Protein AF-A0AAN8T0N7-F1 (afdb_monomer_lite)

pLDDT: mean 76.85, std 13.98, range [44.38, 93.5]

Radius of gyration: 25.06 Å; chains: 1; bounding box: 50×74×49 Å

Secondary structure (DSSP, 8-state):
-HHHHHHHH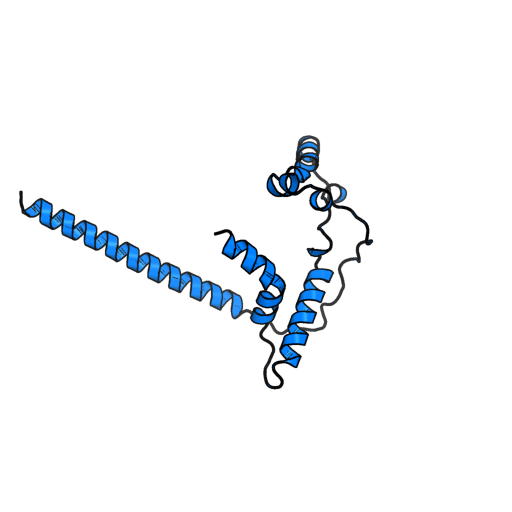HHHHHHHHHHHHHHHHHHHHHHHHHHHHHS------TT------PPPTT---HHHHS-HHHHHTTGGGHHHHHHHHHSPPPGGGSPPPPGGGSHHHHHHHHHHHHHHHHHH-TTSPPPHHHHHHHHTHHHHHHHHHT-

Organism: Solanum bulbocastanum (NCBI:txid147425)

Sequence (147 aa):
MFLCITSKWKFDNVIDSIKVILNALSFVGALLLLCIGFSKETEYDETFYKPLQEFEDGIITPFANGGFLGKLSFWWLNPLMKKGKSKILEDEDVPYLRSADGAGTCFDLFYEKVDMLKRKDHLGKPSILMAILLCHKKSILISGGLL

Foldseek 3Di:
DVVVVVVVVVVVVVVVVVVVVVVVVVVVVVVVVVVVVQVPPDDDDPPPDDFDDDDPPPQCFLCNPDDPVCVVVVVSCVVVVVVVVVDPDDPVSDTDDDPCPGPVNLVVQLVVLLVVQCVVCVPDRRRSVSSVCVSCVVVCCVVVVVD

Structure (mmCIF, N/CA/C/O backbone):
data_AF-A0AAN8T0N7-F1
#
_entry.id   AF-A0AAN8T0N7-F1
#
loop_
_atom_site.group_PDB
_atom_site.id
_atom_site.type_symbol
_atom_site.label_atom_id
_atom_site.label_alt_id
_atom_site.label_comp_id
_atom_site.label_asym_id
_atom_site.label_entity_id
_atom_site.label_seq_id
_atom_site.pdbx_PDB_ins_code
_atom_site.Cartn_x
_atom_site.Cartn_y
_atom_site.Cartn_z
_atom_site.occupancy
_atom_site.B_iso_or_equiv
_atom_site.auth_seq_id
_atom_site.auth_comp_id
_atom_site.auth_asym_id
_atom_site.auth_atom_id
_atom_site.pdbx_PDB_model_num
ATOM 1 N N . MET A 1 1 ? 27.755 51.123 13.800 1.00 56.66 1 MET A N 1
ATOM 2 C CA . MET A 1 1 ? 26.511 50.732 13.094 1.00 56.66 1 MET A CA 1
ATOM 3 C C . MET A 1 1 ? 26.773 49.794 11.910 1.00 56.66 1 MET A C 1
ATOM 5 O O . MET A 1 1 ? 26.113 48.770 11.831 1.00 56.66 1 MET A O 1
ATOM 9 N N . PHE A 1 2 ? 27.769 50.058 11.051 1.00 53.12 2 PHE A N 1
ATOM 10 C CA . PHE A 1 2 ? 28.076 49.227 9.868 1.00 53.12 2 PHE A CA 1
ATOM 11 C C . PHE A 1 2 ? 28.500 47.771 10.157 1.00 53.12 2 PHE A C 1
ATOM 13 O O . PHE A 1 2 ? 28.135 46.875 9.403 1.00 53.12 2 PHE A O 1
ATOM 20 N N . LEU A 1 3 ? 29.188 47.503 11.274 1.00 53.81 3 LEU A N 1
ATOM 21 C CA . LEU A 1 3 ? 29.658 46.150 11.626 1.00 53.81 3 LEU A CA 1
ATOM 22 C C . LEU A 1 3 ? 28.534 45.163 12.010 1.00 53.81 3 LEU A C 1
ATOM 24 O O . LEU A 1 3 ? 28.706 43.959 11.856 1.00 53.81 3 LEU A O 1
ATOM 28 N N . CYS A 1 4 ? 27.371 45.645 12.467 1.00 54.03 4 CYS A N 1
ATOM 29 C CA . CYS A 1 4 ? 26.223 44.775 12.775 1.00 54.03 4 CYS A CA 1
ATOM 30 C C . CYS A 1 4 ? 25.413 44.389 11.528 1.00 54.03 4 CYS A C 1
ATOM 32 O O . CYS A 1 4 ? 24.688 43.397 11.540 1.00 54.03 4 CYS A O 1
ATOM 34 N N . ILE A 1 5 ? 25.508 45.183 10.459 1.00 59.12 5 ILE A N 1
ATOM 35 C CA . ILE A 1 5 ? 24.793 44.932 9.202 1.00 59.12 5 ILE A CA 1
ATOM 36 C C . ILE A 1 5 ? 25.556 43.880 8.386 1.00 59.12 5 ILE A C 1
ATOM 38 O O . ILE A 1 5 ? 24.947 42.960 7.844 1.00 59.12 5 ILE A O 1
ATOM 42 N N . THR A 1 6 ? 26.893 43.949 8.370 1.00 56.25 6 THR A N 1
ATOM 43 C CA . THR A 1 6 ? 27.735 42.944 7.703 1.00 56.25 6 THR A CA 1
ATOM 44 C C . THR A 1 6 ? 27.695 41.585 8.404 1.00 56.25 6 THR A C 1
ATOM 46 O O . THR A 1 6 ? 27.707 40.561 7.723 1.00 56.25 6 THR A O 1
ATOM 49 N N . SER A 1 7 ? 27.587 41.545 9.739 1.00 59.09 7 SER A N 1
ATOM 50 C CA . SER A 1 7 ? 27.461 40.284 10.485 1.00 59.09 7 SER A CA 1
ATOM 51 C C . SER A 1 7 ? 26.113 39.594 10.260 1.00 59.09 7 SER A C 1
ATOM 53 O O . SER A 1 7 ? 26.096 38.384 10.043 1.00 59.09 7 SER A O 1
ATOM 55 N N . LYS A 1 8 ? 24.999 40.344 10.224 1.00 61.75 8 LYS A N 1
ATOM 56 C CA . LYS A 1 8 ? 23.675 39.793 9.886 1.00 61.75 8 LYS A CA 1
ATOM 57 C C . LYS A 1 8 ? 23.632 39.223 8.471 1.00 61.75 8 LYS A C 1
ATOM 59 O O . LYS A 1 8 ? 23.255 38.073 8.295 1.00 61.75 8 LYS A O 1
ATOM 64 N N . TRP A 1 9 ? 24.117 39.977 7.483 1.00 61.84 9 TRP A N 1
ATOM 65 C CA . TRP A 1 9 ? 24.130 39.518 6.091 1.00 61.84 9 TRP A CA 1
ATOM 66 C C . TRP A 1 9 ? 25.013 38.274 5.894 1.00 61.84 9 TRP A C 1
ATOM 68 O O . TRP A 1 9 ? 24.671 37.366 5.141 1.00 61.84 9 TRP A O 1
ATOM 78 N N . LYS A 1 10 ? 26.142 38.188 6.611 1.00 67.31 10 LYS A N 1
ATOM 79 C CA . LYS A 1 10 ? 26.999 36.992 6.634 1.00 67.31 10 LYS A CA 1
ATOM 80 C C . LYS A 1 10 ? 26.282 35.793 7.267 1.00 67.31 10 LYS A C 1
ATOM 82 O O . LYS A 1 10 ? 26.436 34.685 6.767 1.00 67.31 10 LYS A O 1
ATOM 87 N N . PHE A 1 11 ? 25.523 36.005 8.343 1.00 67.88 11 PHE A N 1
ATOM 88 C CA . PHE A 1 11 ? 24.798 34.949 9.050 1.00 67.88 11 PHE A CA 1
ATOM 89 C C . PHE A 1 11 ? 23.654 34.374 8.206 1.00 67.88 11 PHE A C 1
ATOM 91 O O . PHE A 1 11 ? 23.574 33.159 8.055 1.00 67.88 11 PHE A O 1
ATOM 98 N N . ASP A 1 12 ? 22.848 35.229 7.574 1.00 71.12 12 ASP A N 1
ATOM 99 C CA . ASP A 1 12 ? 21.727 34.792 6.731 1.00 71.12 12 ASP A CA 1
ATOM 100 C C . ASP A 1 12 ? 22.214 33.962 5.526 1.00 71.12 12 ASP A C 1
ATOM 102 O O . ASP A 1 12 ? 21.701 32.874 5.269 1.00 71.12 12 ASP A O 1
ATOM 106 N N . ASN A 1 13 ? 23.303 34.386 4.871 1.00 73.00 13 ASN A N 1
ATOM 107 C CA . ASN A 1 13 ? 23.935 33.619 3.787 1.00 73.00 13 ASN A CA 1
ATOM 108 C C . ASN A 1 13 ? 24.461 32.241 4.241 1.00 73.00 13 ASN A C 1
ATOM 110 O O . ASN A 1 13 ? 24.458 31.281 3.465 1.00 73.00 13 ASN A O 1
ATOM 114 N N . VAL A 1 14 ? 24.939 32.130 5.486 1.00 79.75 14 VAL A N 1
ATOM 115 C CA . VAL A 1 14 ? 25.409 30.857 6.055 1.00 79.75 14 VAL A CA 1
ATOM 116 C C . VAL A 1 14 ? 24.231 29.918 6.313 1.00 79.75 14 VAL A C 1
ATOM 118 O O . VAL A 1 14 ? 24.319 28.741 5.966 1.00 79.75 14 VAL A O 1
ATOM 121 N N . ILE A 1 15 ? 23.122 30.423 6.857 1.00 80.12 15 ILE A N 1
ATOM 122 C CA . ILE A 1 15 ? 21.910 29.626 7.100 1.00 80.12 15 ILE A CA 1
ATOM 123 C C . ILE A 1 15 ? 21.314 29.111 5.784 1.00 80.12 15 ILE A C 1
ATOM 125 O O . ILE A 1 15 ? 20.997 27.923 5.689 1.00 80.12 15 ILE A O 1
ATOM 129 N N . ASP A 1 16 ? 21.234 29.953 4.752 1.00 81.12 16 ASP A N 1
ATOM 130 C CA . ASP A 1 16 ? 20.741 29.538 3.434 1.00 81.12 16 ASP A CA 1
ATOM 131 C C . ASP A 1 16 ? 21.644 28.478 2.791 1.00 81.12 16 ASP A C 1
ATOM 133 O O . ASP A 1 16 ? 21.156 27.465 2.285 1.00 81.12 16 ASP A O 1
ATOM 137 N N . SER A 1 17 ? 22.966 28.641 2.893 1.00 82.94 17 SER A N 1
ATOM 138 C CA . SER A 1 17 ? 23.926 27.646 2.399 1.00 82.94 17 SER A CA 1
ATOM 139 C C . SER A 1 17 ? 23.777 26.301 3.119 1.00 82.94 17 SER A C 1
ATOM 141 O O . SER A 1 17 ? 23.759 25.250 2.476 1.00 82.94 17 SER A O 1
ATOM 143 N N . ILE A 1 18 ? 23.608 26.314 4.447 1.00 84.94 18 ILE A N 1
ATOM 144 C CA . ILE A 1 18 ? 23.370 25.102 5.244 1.00 84.94 18 ILE A CA 1
ATOM 145 C C . ILE A 1 18 ? 22.070 24.424 4.810 1.00 84.94 18 ILE A C 1
ATOM 147 O O . ILE A 1 18 ? 22.041 23.204 4.668 1.00 84.94 18 ILE A O 1
ATOM 151 N N . LYS A 1 19 ? 21.007 25.190 4.549 1.00 83.75 19 LYS A N 1
ATOM 152 C CA . LYS A 1 19 ? 19.709 24.655 4.121 1.00 83.75 19 LYS A CA 1
ATOM 153 C C . LYS A 1 19 ? 19.788 23.969 2.757 1.00 83.75 19 LYS A C 1
ATOM 155 O O . LYS A 1 19 ? 19.221 22.892 2.584 1.00 83.75 19 LYS A O 1
ATOM 160 N N . VAL A 1 20 ? 20.531 24.551 1.813 1.00 88.38 20 VAL A N 1
ATOM 161 C CA . VAL A 1 20 ? 20.791 23.943 0.498 1.00 88.38 20 VAL A CA 1
ATOM 162 C C . VAL A 1 20 ? 21.570 22.637 0.644 1.00 88.38 20 VAL A C 1
ATOM 164 O O . VAL A 1 20 ? 21.187 21.630 0.049 1.00 88.38 20 VAL A O 1
ATOM 167 N N . ILE A 1 21 ? 22.614 22.620 1.478 1.00 86.56 21 ILE A N 1
ATOM 168 C CA . ILE A 1 21 ? 23.409 21.413 1.742 1.00 86.56 21 ILE A CA 1
ATOM 169 C C . ILE A 1 21 ? 22.552 20.334 2.414 1.00 86.56 21 ILE A C 1
ATOM 171 O O . ILE A 1 21 ? 22.615 19.176 2.011 1.00 86.56 21 ILE A O 1
ATOM 175 N N . LEU A 1 22 ? 21.716 20.699 3.391 1.00 83.25 22 LEU A N 1
ATOM 176 C CA . LEU A 1 22 ? 20.829 19.761 4.082 1.00 83.25 22 LEU A CA 1
ATOM 177 C C . LEU A 1 22 ? 19.805 19.145 3.118 1.00 83.25 22 LEU A C 1
ATOM 179 O O . LEU A 1 22 ? 19.571 17.940 3.162 1.00 83.25 22 LEU A O 1
ATOM 183 N N . ASN A 1 23 ? 19.239 19.951 2.213 1.00 85.75 23 ASN A N 1
ATOM 184 C CA . ASN A 1 23 ? 18.334 19.466 1.171 1.00 85.75 23 ASN A CA 1
ATOM 185 C C . ASN A 1 23 ? 19.043 18.537 0.181 1.00 85.75 23 ASN A C 1
ATOM 187 O O . ASN A 1 23 ? 18.501 17.486 -0.151 1.00 85.75 23 ASN A O 1
ATOM 191 N N . ALA A 1 24 ? 20.251 18.888 -0.266 1.00 88.25 24 ALA A N 1
ATOM 192 C CA . ALA A 1 24 ? 21.037 18.035 -1.152 1.00 88.25 24 ALA A CA 1
ATOM 193 C C . ALA A 1 24 ? 21.402 16.703 -0.475 1.00 88.25 24 ALA A C 1
ATOM 195 O O . ALA A 1 24 ? 21.269 15.642 -1.081 1.00 88.25 24 ALA A O 1
ATOM 196 N N . LEU A 1 25 ? 21.794 16.741 0.802 1.00 85.19 25 LEU A N 1
ATOM 197 C CA . LEU A 1 25 ? 22.136 15.551 1.578 1.00 85.19 25 LEU A CA 1
ATOM 198 C C . LEU A 1 25 ? 20.906 14.674 1.849 1.00 85.19 25 LEU A C 1
ATOM 200 O O . LEU A 1 25 ? 20.991 13.455 1.734 1.00 85.19 25 LEU A O 1
ATOM 204 N N . SER A 1 26 ? 19.756 15.287 2.145 1.00 86.88 26 SER A N 1
ATOM 205 C CA . SER A 1 26 ? 18.469 14.598 2.294 1.00 86.88 26 SER A CA 1
ATOM 206 C C . SER A 1 26 ? 18.044 13.919 0.992 1.00 86.88 26 SER A C 1
ATOM 208 O O . SER A 1 26 ? 17.630 12.763 0.998 1.00 86.88 26 SER A O 1
ATOM 210 N N . PHE A 1 27 ? 18.231 14.593 -0.144 1.00 83.56 27 PHE A N 1
ATOM 211 C CA . PHE A 1 27 ? 17.937 14.041 -1.463 1.00 83.56 27 PHE A CA 1
ATOM 212 C C . PHE A 1 27 ? 18.828 12.837 -1.800 1.00 83.56 27 PHE A C 1
ATOM 214 O O . PHE A 1 27 ? 18.328 11.792 -2.217 1.00 83.56 27 PHE A O 1
ATOM 221 N N . VAL A 1 28 ? 20.138 12.943 -1.554 1.00 87.62 28 VAL A N 1
ATOM 222 C CA . VAL A 1 28 ? 21.079 11.823 -1.723 1.00 87.62 28 VAL A CA 1
ATOM 223 C C . VAL A 1 28 ? 20.743 10.678 -0.764 1.00 87.62 28 VAL A C 1
ATOM 225 O O . VAL A 1 28 ? 20.743 9.520 -1.173 1.00 87.62 28 VAL A O 1
ATOM 228 N N . GLY A 1 29 ? 20.395 10.984 0.487 1.00 80.88 29 GLY A N 1
ATOM 229 C CA . GLY A 1 29 ? 19.965 9.996 1.476 1.00 80.88 29 GLY A CA 1
ATOM 230 C C . GLY A 1 29 ? 18.694 9.255 1.059 1.00 80.88 29 GLY A C 1
ATOM 231 O O . GLY A 1 29 ? 18.647 8.030 1.140 1.00 80.88 29 GLY A O 1
ATOM 232 N N . ALA A 1 30 ? 17.692 9.968 0.542 1.00 83.19 30 ALA A N 1
ATOM 233 C CA . ALA A 1 30 ? 16.465 9.375 0.019 1.00 83.19 30 ALA A CA 1
ATOM 234 C C . ALA A 1 30 ? 16.743 8.460 -1.184 1.00 83.19 30 ALA A C 1
ATOM 236 O O . ALA A 1 30 ? 16.203 7.357 -1.249 1.00 83.19 30 ALA A O 1
ATOM 237 N N . LEU A 1 31 ? 17.631 8.874 -2.095 1.00 84.50 31 LEU A N 1
ATOM 238 C CA . LEU A 1 31 ? 18.032 8.062 -3.245 1.00 84.50 31 LEU A CA 1
ATOM 239 C C . LEU A 1 31 ? 18.803 6.801 -2.819 1.00 84.50 31 LEU A C 1
ATOM 241 O O . LEU A 1 31 ? 18.573 5.726 -3.363 1.00 84.50 31 LEU A O 1
ATOM 245 N N . LEU A 1 32 ? 19.674 6.901 -1.810 1.00 82.25 32 LEU A N 1
ATOM 246 C CA . LEU A 1 32 ? 20.391 5.750 -1.251 1.00 82.25 32 LEU A CA 1
ATOM 247 C C . LEU A 1 32 ? 19.450 4.768 -0.546 1.00 82.25 32 LEU A C 1
ATOM 249 O O . LEU A 1 32 ? 19.574 3.564 -0.754 1.00 82.25 32 LEU A O 1
ATOM 253 N N . LEU A 1 33 ? 18.490 5.257 0.246 1.00 80.00 33 LEU A N 1
ATOM 254 C CA . LEU A 1 33 ? 17.477 4.409 0.885 1.00 80.00 33 LEU A CA 1
ATOM 255 C C . LEU A 1 33 ? 16.602 3.698 -0.152 1.00 80.00 33 LEU A C 1
ATOM 257 O O . LEU A 1 33 ? 16.322 2.509 -0.002 1.00 80.00 33 LEU A O 1
ATOM 261 N N . LEU A 1 34 ? 16.238 4.401 -1.226 1.00 76.81 34 LEU A N 1
ATOM 262 C CA . LEU A 1 34 ? 15.534 3.830 -2.369 1.00 76.81 34 LEU A CA 1
ATOM 263 C C . LEU A 1 34 ? 16.358 2.689 -3.002 1.00 76.81 34 LEU A C 1
ATOM 265 O O . LEU A 1 34 ? 15.855 1.580 -3.163 1.00 76.81 34 LEU A O 1
ATOM 269 N N . CYS A 1 35 ? 17.645 2.920 -3.280 1.00 71.06 35 CYS A N 1
ATOM 270 C CA . CYS A 1 35 ? 18.543 1.909 -3.846 1.00 71.06 35 CYS A CA 1
ATOM 271 C C . CYS A 1 35 ? 18.767 0.704 -2.916 1.00 71.06 35 CYS A C 1
ATOM 273 O O . CYS A 1 35 ? 18.809 -0.427 -3.389 1.00 71.06 35 CYS A O 1
ATOM 275 N N . ILE A 1 36 ? 18.890 0.906 -1.600 1.00 70.69 36 ILE A N 1
ATOM 276 C CA . ILE A 1 36 ? 19.063 -0.189 -0.628 1.00 70.69 36 ILE A CA 1
ATOM 277 C C . ILE A 1 36 ? 17.791 -1.038 -0.523 1.00 70.69 36 ILE A C 1
ATOM 279 O O . ILE A 1 36 ? 17.885 -2.263 -0.442 1.00 70.69 36 ILE A O 1
ATOM 283 N N . GLY A 1 37 ? 16.612 -0.410 -0.565 1.00 64.69 37 GLY A N 1
ATOM 284 C CA . GLY A 1 37 ? 15.337 -1.125 -0.643 1.00 64.69 37 GLY A CA 1
ATOM 285 C C . GLY A 1 37 ? 15.221 -1.990 -1.902 1.00 64.69 37 GLY A C 1
ATOM 286 O O . GLY A 1 37 ? 14.633 -3.065 -1.848 1.00 64.69 37 GLY A O 1
ATOM 287 N N . PHE A 1 38 ? 15.836 -1.559 -3.006 1.00 58.56 38 PHE A N 1
ATOM 288 C CA . PHE A 1 38 ? 15.818 -2.270 -4.285 1.00 58.56 38 PHE A CA 1
ATOM 289 C C . PHE A 1 38 ? 16.895 -3.347 -4.443 1.00 58.56 38 PHE A C 1
ATOM 291 O O . PHE A 1 38 ? 16.643 -4.359 -5.087 1.00 58.56 38 PHE A O 1
ATOM 298 N N . SER A 1 39 ? 18.072 -3.193 -3.832 1.00 56.72 39 SER A N 1
ATOM 299 C CA . SER A 1 39 ? 19.153 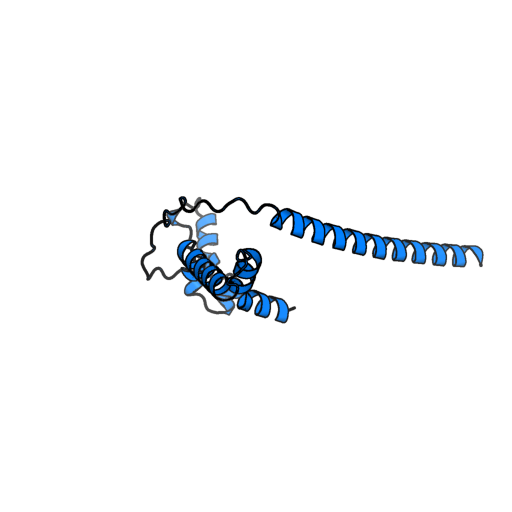-4.192 -3.916 1.00 56.72 39 SER A CA 1
ATOM 300 C C . SER A 1 39 ? 18.861 -5.484 -3.147 1.00 56.72 39 SER A C 1
ATOM 302 O O . SER A 1 39 ? 19.609 -6.452 -3.258 1.00 56.72 39 SER A O 1
ATOM 304 N N . LYS A 1 40 ? 17.778 -5.521 -2.364 1.00 52.66 40 LYS A N 1
ATOM 305 C CA . LYS A 1 40 ? 17.320 -6.707 -1.638 1.00 52.66 40 LYS A CA 1
ATOM 306 C C . LYS A 1 40 ? 16.336 -7.537 -2.476 1.00 52.66 40 LYS A C 1
ATOM 308 O O . LYS A 1 40 ? 15.342 -8.027 -1.955 1.00 52.66 40 LYS A O 1
ATOM 313 N N . GLU A 1 41 ? 16.596 -7.693 -3.773 1.00 52.31 41 GLU A N 1
ATOM 314 C CA . GLU A 1 41 ? 15.924 -8.710 -4.587 1.00 52.31 41 GLU A CA 1
ATOM 315 C C . GLU A 1 41 ? 16.527 -10.076 -4.252 1.00 52.31 41 GLU A C 1
ATOM 317 O O . GLU A 1 41 ? 17.560 -10.481 -4.785 1.00 52.31 41 GLU A O 1
ATOM 322 N N . THR A 1 42 ? 15.888 -10.784 -3.326 1.00 45.62 42 THR A N 1
ATOM 323 C CA . THR A 1 42 ? 16.119 -12.214 -3.155 1.00 45.62 42 THR A CA 1
ATOM 324 C C . THR A 1 42 ? 15.568 -12.964 -4.361 1.00 45.62 42 THR A C 1
ATOM 326 O O . THR A 1 42 ? 14.485 -12.670 -4.866 1.00 45.62 42 THR A O 1
ATOM 329 N N . GLU A 1 43 ? 16.362 -13.926 -4.805 1.00 46.88 43 GLU A N 1
ATOM 330 C CA . GLU A 1 43 ? 16.042 -14.993 -5.743 1.00 46.88 43 GLU A CA 1
ATOM 331 C C . GLU A 1 43 ? 14.595 -15.493 -5.573 1.00 46.88 43 GLU A C 1
ATOM 333 O O . GLU A 1 43 ? 14.168 -15.848 -4.475 1.00 46.88 43 GLU A O 1
ATOM 338 N N . TYR A 1 44 ? 13.823 -15.441 -6.662 1.00 51.97 44 TYR A N 1
ATOM 339 C CA . TYR A 1 44 ? 12.446 -15.926 -6.705 1.00 51.97 44 TYR A CA 1
ATOM 340 C C . TYR A 1 44 ? 12.468 -17.455 -6.701 1.00 51.97 44 TYR A C 1
ATOM 342 O O . TYR A 1 44 ? 12.786 -18.068 -7.718 1.00 51.97 44 TYR A O 1
ATOM 350 N N . ASP A 1 45 ? 12.122 -18.052 -5.566 1.00 44.38 45 ASP A N 1
ATOM 351 C CA . ASP A 1 45 ? 11.827 -19.477 -5.457 1.00 44.38 45 ASP A CA 1
ATOM 352 C C . ASP A 1 45 ? 10.348 -19.701 -5.829 1.00 44.38 45 ASP A C 1
ATOM 354 O O . ASP A 1 45 ? 9.437 -19.187 -5.174 1.00 44.38 45 ASP A O 1
ATOM 358 N N . GLU A 1 46 ? 10.103 -20.430 -6.922 1.00 54.34 46 GLU A N 1
ATOM 359 C CA . GLU A 1 46 ? 8.769 -20.747 -7.469 1.00 54.34 46 GLU A CA 1
ATOM 360 C C . GLU A 1 46 ? 7.898 -21.591 -6.516 1.00 54.34 46 GLU A C 1
ATOM 362 O O . GLU A 1 46 ? 6.716 -21.809 -6.780 1.00 54.34 46 GLU A O 1
ATOM 367 N N . THR A 1 47 ? 8.445 -22.068 -5.396 1.00 51.81 47 THR A N 1
ATOM 368 C CA . THR A 1 47 ? 7.784 -23.044 -4.518 1.00 51.81 47 THR A CA 1
ATOM 369 C C . THR A 1 47 ? 6.832 -22.453 -3.472 1.00 51.81 47 THR A C 1
ATOM 371 O O . THR A 1 47 ? 6.103 -23.205 -2.820 1.00 51.81 47 THR A O 1
ATOM 374 N N . PHE A 1 48 ? 6.751 -21.126 -3.320 1.00 47.28 48 PHE A N 1
ATOM 375 C CA . PHE A 1 48 ? 5.895 -20.492 -2.305 1.00 47.28 48 PHE A CA 1
ATOM 376 C C . PHE A 1 48 ? 4.497 -20.136 -2.834 1.00 47.28 48 PHE A C 1
ATOM 378 O O . PHE A 1 48 ? 4.049 -18.995 -2.743 1.00 47.28 48 PHE A O 1
ATOM 385 N N . TYR A 1 49 ? 3.790 -21.117 -3.403 1.00 52.69 49 TYR A N 1
ATOM 386 C CA . TYR A 1 49 ? 2.422 -20.930 -3.891 1.00 52.69 49 TYR A CA 1
ATOM 387 C C . TYR A 1 49 ? 1.419 -21.783 -3.109 1.00 52.69 49 TYR A C 1
ATOM 389 O O . TYR A 1 49 ? 1.135 -22.933 -3.436 1.00 52.69 49 TYR A O 1
ATOM 397 N N . LYS A 1 50 ? 0.848 -21.187 -2.058 1.00 48.16 50 LYS A N 1
ATOM 398 C CA . LYS A 1 50 ? -0.463 -21.577 -1.530 1.00 48.16 50 LYS A CA 1
ATOM 399 C C . LYS A 1 50 ? -1.354 -20.340 -1.560 1.00 48.16 50 LYS A C 1
ATOM 401 O O . LYS A 1 50 ? -1.115 -19.438 -0.755 1.00 48.16 50 LYS A O 1
ATOM 406 N N . PRO A 1 51 ? -2.347 -20.260 -2.464 1.00 51.16 51 PRO A N 1
ATOM 407 C CA . PRO A 1 51 ? -3.332 -19.195 -2.392 1.00 51.16 51 PRO A CA 1
ATOM 408 C C . PRO A 1 51 ? -4.001 -19.259 -1.015 1.00 51.16 51 PRO A C 1
ATOM 410 O O . PRO A 1 51 ? -4.525 -20.295 -0.599 1.00 51.16 51 PRO A O 1
ATOM 413 N N . LEU A 1 52 ? -3.898 -18.159 -0.271 1.00 55.72 52 LEU A N 1
ATOM 414 C CA . LEU A 1 52 ? -4.638 -17.954 0.965 1.00 55.72 52 LEU A CA 1
ATOM 415 C C . LEU A 1 52 ? -6.113 -17.887 0.581 1.00 55.72 52 LEU A C 1
ATOM 417 O O . LEU A 1 52 ? -6.536 -16.876 0.038 1.00 55.72 52 LEU A O 1
ATOM 421 N N . GLN A 1 53 ? -6.807 -19.003 0.808 1.00 52.16 53 GLN A N 1
ATOM 422 C CA . GLN A 1 53 ? -8.259 -19.183 0.845 1.00 52.16 53 GLN A CA 1
ATOM 423 C C . GLN A 1 53 ? -9.028 -18.301 -0.154 1.00 52.16 53 GLN A C 1
ATOM 425 O O . GLN A 1 53 ? -9.287 -17.128 0.107 1.00 52.16 53 GLN A O 1
ATOM 430 N N . GLU A 1 54 ? -9.406 -18.882 -1.297 1.00 52.25 54 GLU A N 1
ATOM 431 C CA . GLU A 1 54 ? -10.315 -18.239 -2.251 1.00 52.25 54 GLU A CA 1
ATOM 432 C C . GLU A 1 54 ? -11.566 -17.737 -1.517 1.00 52.25 54 GLU A C 1
ATOM 434 O O . GLU A 1 54 ? -12.288 -18.503 -0.877 1.00 52.25 54 GLU A O 1
ATOM 439 N N . PHE A 1 55 ? -11.775 -16.422 -1.565 1.00 57.66 55 PHE A N 1
ATOM 440 C CA . PHE A 1 55 ? -12.973 -15.783 -1.042 1.00 57.66 55 PHE A CA 1
ATOM 441 C C . PHE A 1 55 ? -14.132 -16.028 -2.005 1.00 57.66 55 PHE A C 1
ATOM 443 O O . PHE A 1 55 ? -13.954 -15.935 -3.218 1.00 57.66 55 PHE A O 1
ATOM 450 N N . GLU A 1 56 ? -15.327 -16.284 -1.471 1.00 57.53 56 GLU A N 1
ATOM 451 C CA . GLU A 1 56 ? -16.538 -16.295 -2.290 1.00 57.53 56 GLU A CA 1
ATOM 452 C C . GLU A 1 56 ? -16.732 -14.926 -2.956 1.00 57.53 56 GLU A C 1
ATOM 454 O O . GLU A 1 56 ? -16.826 -13.884 -2.292 1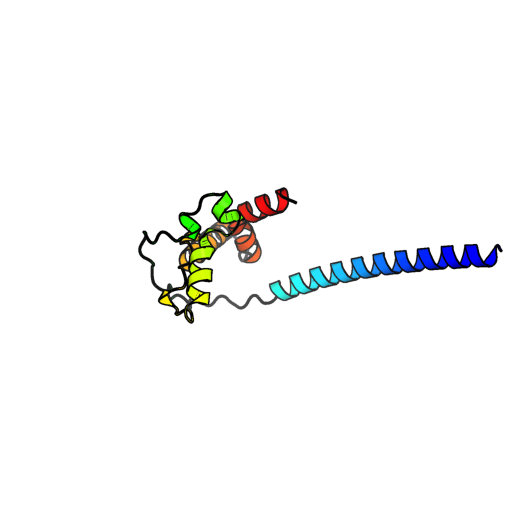.00 57.53 56 GLU A O 1
ATOM 459 N N . ASP A 1 57 ? -16.817 -14.947 -4.285 1.00 52.44 57 ASP A N 1
ATOM 460 C CA . ASP A 1 57 ? -17.219 -13.817 -5.112 1.00 52.44 57 ASP A CA 1
ATOM 461 C C . ASP A 1 57 ? -18.621 -13.350 -4.693 1.00 52.44 57 ASP A C 1
ATOM 463 O O . ASP A 1 57 ? -19.642 -13.879 -5.128 1.00 52.44 57 ASP A O 1
ATOM 467 N N . GLY A 1 58 ? -18.686 -12.359 -3.802 1.00 56.16 58 GLY A N 1
ATOM 468 C CA . GLY A 1 58 ? -19.966 -11.848 -3.306 1.00 56.16 58 GLY A CA 1
ATOM 469 C C . GLY A 1 58 ? -19.935 -11.156 -1.949 1.00 56.16 58 GLY A C 1
ATOM 470 O O . GLY A 1 58 ? -20.906 -10.485 -1.598 1.00 56.16 58 GLY A O 1
ATOM 471 N N . ILE A 1 59 ? -18.839 -11.248 -1.188 1.00 64.12 59 ILE A N 1
ATOM 472 C CA . ILE A 1 59 ? -18.728 -10.545 0.098 1.00 64.12 59 ILE A CA 1
ATOM 473 C C . ILE A 1 59 ? -18.580 -9.036 -0.149 1.00 64.12 59 ILE A C 1
ATOM 475 O O . ILE A 1 59 ? -17.502 -8.505 -0.421 1.00 64.12 59 ILE A O 1
ATOM 479 N N . ILE A 1 60 ? -19.700 -8.318 -0.053 1.00 66.00 60 ILE A N 1
ATOM 480 C CA . ILE A 1 60 ? -19.735 -6.861 -0.166 1.00 66.00 60 ILE A CA 1
ATOM 481 C C . ILE A 1 60 ? -19.198 -6.262 1.135 1.00 66.00 60 ILE A C 1
ATOM 483 O O . ILE A 1 60 ? -19.878 -6.228 2.161 1.00 66.00 60 ILE A O 1
ATOM 487 N N . THR A 1 61 ? -17.971 -5.746 1.088 1.00 79.94 61 THR A N 1
ATOM 488 C CA . THR A 1 61 ? -17.379 -5.062 2.241 1.00 79.94 61 THR A CA 1
ATOM 489 C C . THR A 1 61 ? -18.070 -3.709 2.476 1.00 79.94 61 THR A C 1
ATOM 491 O O . THR A 1 61 ? -18.498 -3.051 1.517 1.00 79.94 61 THR A O 1
ATOM 494 N N . PRO A 1 62 ? -18.155 -3.220 3.729 1.00 80.44 62 PRO A N 1
ATOM 495 C CA . PRO A 1 62 ? -18.687 -1.885 4.019 1.00 80.44 62 PRO A CA 1
ATOM 496 C C . PRO A 1 62 ? -17.947 -0.784 3.249 1.00 80.44 62 PRO A C 1
ATOM 498 O O . PRO A 1 62 ? -18.546 0.205 2.825 1.00 80.44 62 PRO A O 1
ATOM 501 N N . PHE A 1 63 ? -16.647 -0.991 3.015 1.00 83.00 63 PHE A N 1
ATOM 502 C CA . PHE A 1 63 ? -15.843 -0.148 2.143 1.00 83.00 63 PHE A CA 1
ATOM 503 C C . PHE A 1 63 ? -16.331 -0.197 0.691 1.00 83.00 63 PHE A C 1
ATOM 505 O O . PHE A 1 63 ? -16.526 0.856 0.093 1.00 83.00 63 PHE A O 1
ATOM 512 N N . ALA A 1 64 ? -16.570 -1.381 0.115 1.00 81.25 64 ALA A N 1
ATOM 513 C CA . ALA A 1 64 ? -17.037 -1.524 -1.265 1.00 81.25 64 ALA A CA 1
ATOM 514 C C . ALA A 1 64 ? -18.410 -0.864 -1.485 1.00 81.25 64 ALA A C 1
ATOM 516 O O . ALA A 1 64 ? -18.569 -0.123 -2.460 1.00 81.25 64 ALA A O 1
ATOM 517 N N . ASN A 1 65 ? -19.338 -1.058 -0.541 1.00 80.81 65 ASN A N 1
ATOM 518 C CA . ASN A 1 65 ? -20.701 -0.518 -0.580 1.00 80.81 65 ASN A CA 1
ATOM 519 C C . ASN A 1 65 ? -20.776 1.006 -0.354 1.00 80.81 65 ASN A C 1
ATOM 521 O O . ASN A 1 65 ? -21.761 1.652 -0.703 1.00 80.81 65 ASN A O 1
ATOM 525 N N . GLY A 1 66 ? -19.744 1.605 0.246 1.00 78.81 66 GLY A N 1
ATOM 526 C CA . GLY A 1 66 ? -19.717 3.036 0.539 1.00 78.81 66 GLY A CA 1
ATOM 527 C C . GLY A 1 66 ? -19.717 3.911 -0.722 1.00 78.81 66 GLY A C 1
ATOM 528 O O . GLY A 1 66 ? -18.971 3.671 -1.677 1.00 78.81 66 GLY A O 1
ATOM 529 N N . GLY A 1 67 ? -20.511 4.987 -0.706 1.00 85.25 67 GLY A N 1
ATOM 530 C CA . GLY A 1 67 ? -20.428 6.053 -1.710 1.00 85.25 67 GLY A CA 1
ATOM 531 C C . GLY A 1 67 ? -19.081 6.788 -1.666 1.00 85.25 67 GLY A C 1
ATOM 532 O O . GLY A 1 67 ? -18.318 6.650 -0.710 1.00 85.25 67 GLY A O 1
ATOM 533 N N . PHE A 1 68 ? -18.786 7.607 -2.680 1.00 84.31 68 PHE A N 1
ATOM 534 C CA . PHE A 1 68 ? -17.505 8.323 -2.799 1.00 84.31 68 PHE A CA 1
ATOM 535 C C . PHE A 1 68 ? -17.157 9.150 -1.550 1.00 84.31 68 PHE A C 1
ATOM 537 O O . PHE A 1 68 ? -16.076 8.996 -0.987 1.00 84.31 68 PHE A O 1
ATOM 544 N N . LEU A 1 69 ? -18.105 9.949 -1.050 1.00 84.62 69 LEU A N 1
ATOM 545 C CA . LEU A 1 69 ? -17.912 10.723 0.179 1.00 84.62 69 LEU A CA 1
ATOM 546 C C . LEU A 1 69 ? -17.755 9.830 1.414 1.00 84.62 69 LEU A C 1
ATOM 548 O O . LEU A 1 69 ? -16.975 10.157 2.300 1.00 84.62 69 LEU A O 1
ATOM 552 N N . GLY A 1 70 ? -18.450 8.692 1.474 1.00 84.94 70 GLY A N 1
ATOM 553 C CA . GLY A 1 70 ? -18.324 7.738 2.580 1.00 84.94 70 GLY A CA 1
ATOM 554 C C . GLY A 1 70 ? -16.955 7.054 2.613 1.00 84.94 70 GLY A C 1
ATOM 555 O O . GLY A 1 70 ? -16.411 6.827 3.690 1.00 84.94 70 GLY A O 1
ATOM 556 N N . LYS A 1 71 ? -16.375 6.783 1.439 1.00 87.88 71 LYS A N 1
ATOM 557 C CA . LYS A 1 71 ? -15.000 6.287 1.288 1.00 87.88 71 LYS A CA 1
ATOM 558 C C . LYS A 1 71 ? -13.984 7.350 1.704 1.00 87.88 71 LYS A C 1
ATOM 560 O O . LYS A 1 71 ? -13.118 7.050 2.516 1.00 87.88 71 LYS A O 1
ATOM 565 N N . LEU A 1 72 ? -14.137 8.587 1.222 1.00 86.69 72 LEU A N 1
ATOM 566 C CA . LEU A 1 72 ? -13.240 9.702 1.555 1.00 86.69 72 LEU A CA 1
ATOM 567 C C . LEU A 1 72 ? -13.282 10.105 3.035 1.00 86.69 72 LEU A C 1
ATOM 569 O O . LEU A 1 72 ? -12.247 10.380 3.628 1.00 86.69 72 LEU A O 1
ATOM 573 N N . SER A 1 73 ? -14.472 10.145 3.635 1.00 88.38 73 SER A N 1
ATOM 574 C CA . SER A 1 73 ? -14.670 10.516 5.046 1.00 88.38 73 SER A CA 1
ATOM 575 C C . SER A 1 73 ? -14.514 9.345 6.018 1.00 88.38 73 SER A C 1
ATOM 577 O O . SER A 1 73 ? -14.760 9.510 7.209 1.00 88.38 73 SER A O 1
ATOM 579 N N . PHE A 1 74 ? -14.138 8.156 5.528 1.00 89.06 74 PHE A N 1
ATOM 580 C CA . PHE A 1 74 ? -14.024 6.927 6.323 1.00 89.06 74 PHE A CA 1
ATOM 581 C C . PHE A 1 74 ? -15.303 6.546 7.089 1.00 89.06 74 PHE A C 1
ATOM 583 O O . PHE A 1 74 ? -15.265 5.813 8.078 1.00 89.06 74 PHE A O 1
ATOM 590 N N . TRP A 1 75 ? -16.470 6.990 6.619 1.00 86.94 75 TRP A N 1
ATOM 591 C CA . TRP A 1 75 ? -17.749 6.759 7.294 1.00 86.94 75 TRP A CA 1
ATOM 592 C C . TRP A 1 75 ? -18.095 5.269 7.430 1.00 86.94 75 TRP A C 1
ATOM 594 O O . TRP A 1 75 ? -18.743 4.855 8.392 1.00 86.94 75 TRP A O 1
ATOM 604 N N . TRP A 1 76 ? -17.626 4.447 6.488 1.00 87.06 76 TRP A N 1
ATOM 605 C CA . TRP A 1 76 ? -17.793 2.992 6.495 1.00 87.06 76 TRP A CA 1
ATOM 606 C C . TRP A 1 76 ? -17.138 2.302 7.707 1.00 87.06 76 TRP A C 1
ATOM 608 O O . TRP A 1 76 ? -17.533 1.190 8.047 1.00 87.06 76 TRP A O 1
ATOM 618 N N . LEU A 1 77 ? -16.187 2.957 8.384 1.00 89.50 77 LEU A N 1
ATOM 619 C CA . LEU A 1 77 ? -15.496 2.433 9.568 1.00 89.50 77 LEU A CA 1
ATOM 620 C C . LEU A 1 77 ? -16.273 2.687 10.874 1.00 89.50 77 LEU A C 1
ATOM 622 O O . LEU A 1 77 ? -16.014 2.059 11.898 1.00 89.50 77 LEU A O 1
ATOM 626 N N . ASN A 1 78 ? -17.260 3.587 10.856 1.00 89.94 78 ASN A N 1
ATOM 627 C CA . ASN A 1 78 ? -18.015 3.994 12.045 1.00 89.94 78 ASN A CA 1
ATOM 628 C C . ASN A 1 78 ? -18.697 2.822 12.798 1.00 89.94 78 ASN A C 1
ATOM 630 O O . ASN A 1 78 ? -18.657 2.810 14.031 1.00 89.94 78 ASN A O 1
ATOM 634 N N . PRO A 1 79 ? -19.285 1.806 12.129 1.00 87.25 79 PRO A N 1
ATOM 635 C CA . PRO A 1 79 ? -19.817 0.626 12.814 1.00 87.25 79 PRO A CA 1
ATOM 636 C C . PRO A 1 79 ? -18.744 -0.145 13.597 1.00 87.25 79 PRO A C 1
ATOM 638 O O . PRO A 1 79 ? -18.996 -0.546 14.733 1.00 87.25 79 PRO A O 1
ATOM 641 N N . LEU A 1 80 ? -17.539 -0.284 13.031 1.00 89.31 80 LEU A N 1
ATOM 642 C CA . LEU A 1 80 ? -16.413 -0.960 13.676 1.00 89.31 80 LEU A CA 1
ATOM 643 C C . LEU A 1 80 ? -15.939 -0.183 14.912 1.00 89.31 80 LEU A C 1
ATOM 645 O O . LEU A 1 80 ? -15.753 -0.767 15.975 1.00 89.31 80 LEU A O 1
ATOM 649 N N . MET A 1 81 ? -15.853 1.147 14.808 1.00 90.75 81 MET A N 1
ATOM 650 C CA . MET A 1 81 ? -15.481 2.024 15.927 1.00 90.75 81 MET A CA 1
ATOM 651 C C . MET A 1 81 ? -16.476 1.947 17.091 1.00 90.75 81 MET A C 1
ATOM 653 O O . MET A 1 81 ? -16.082 1.913 18.257 1.00 90.75 81 MET A O 1
ATOM 657 N N . LYS A 1 82 ? -17.780 1.893 16.795 1.00 91.75 82 LYS A N 1
ATOM 658 C CA . LYS A 1 82 ? -18.818 1.725 17.823 1.00 91.75 82 LYS A CA 1
ATOM 659 C C . LYS A 1 82 ? -18.732 0.356 18.493 1.00 91.75 82 LYS A C 1
ATOM 661 O O . LYS A 1 82 ? -18.841 0.279 19.715 1.00 91.75 82 LYS A O 1
ATOM 666 N N . LYS A 1 83 ? -18.501 -0.699 17.710 1.00 90.44 83 LYS A N 1
ATOM 667 C CA . LYS A 1 83 ? -18.370 -2.072 18.208 1.00 90.44 83 LYS A CA 1
ATOM 668 C C . LYS A 1 83 ? -17.140 -2.228 19.106 1.00 90.44 83 LYS A C 1
ATOM 670 O O . LYS A 1 83 ? -17.291 -2.691 20.234 1.00 90.44 83 LYS A O 1
ATOM 675 N N . GLY A 1 84 ? -15.987 -1.710 18.679 1.00 90.62 84 GLY A N 1
ATOM 676 C CA . GLY A 1 84 ? -14.745 -1.702 19.461 1.00 90.62 84 GLY A CA 1
ATOM 677 C C . GLY A 1 84 ? -14.802 -0.865 20.744 1.00 90.62 84 GLY A C 1
ATOM 678 O O . GLY A 1 84 ? -14.061 -1.120 21.685 1.00 90.62 84 GLY A O 1
ATOM 679 N N . LYS A 1 85 ? -15.715 0.114 20.829 1.00 92.75 85 LYS A N 1
ATOM 680 C CA . LYS A 1 85 ? -15.994 0.826 22.087 1.00 92.75 85 LYS A CA 1
ATOM 681 C C . LYS A 1 85 ? -16.776 -0.038 23.084 1.00 92.75 85 LYS A C 1
ATOM 683 O O . LYS A 1 85 ? -16.641 0.152 24.288 1.00 92.75 85 LYS A O 1
ATOM 688 N N . SER A 1 86 ? -17.635 -0.928 22.587 1.00 93.25 86 SER A N 1
ATOM 689 C CA . SER A 1 86 ? -18.525 -1.755 23.413 1.00 93.25 86 SER A CA 1
ATOM 690 C C . SER A 1 86 ? -17.918 -3.091 23.837 1.00 93.25 86 SER A C 1
ATOM 692 O O . SER A 1 86 ? -18.211 -3.562 24.931 1.00 93.25 86 SER A O 1
ATOM 694 N N . LYS A 1 87 ? -17.077 -3.693 22.989 1.00 93.50 87 LYS A N 1
ATOM 695 C CA . LYS A 1 87 ? -16.375 -4.947 23.266 1.00 93.50 87 LYS A CA 1
ATOM 696 C C . LYS A 1 87 ? -14.989 -4.942 22.629 1.00 93.50 87 LYS A C 1
ATOM 698 O O . LYS A 1 87 ? -14.733 -4.167 21.710 1.00 93.50 87 LYS A O 1
ATOM 703 N N . ILE A 1 88 ? -14.121 -5.835 23.099 1.00 91.94 88 ILE A N 1
ATOM 704 C CA . ILE A 1 88 ? -12.878 -6.160 22.394 1.00 91.94 88 ILE A CA 1
ATOM 705 C C . ILE A 1 88 ? -13.268 -6.769 21.043 1.00 91.94 88 ILE A C 1
ATOM 707 O O . ILE A 1 88 ? -14.162 -7.613 20.983 1.00 91.94 88 ILE A O 1
ATOM 711 N N . LEU A 1 89 ? -12.651 -6.274 19.972 1.00 91.31 89 LEU A N 1
ATOM 712 C CA . LEU A 1 89 ? -12.887 -6.782 18.625 1.00 91.31 89 LEU A CA 1
ATOM 713 C C . LEU A 1 89 ? -12.240 -8.157 18.476 1.00 91.31 89 LEU A C 1
ATOM 715 O O . LEU A 1 89 ? -11.086 -8.345 18.859 1.00 91.31 89 LEU A O 1
ATOM 719 N N . GLU A 1 90 ? -12.995 -9.080 17.902 1.00 91.50 90 GLU A N 1
ATOM 720 C CA . GLU A 1 90 ? -12.533 -10.411 17.509 1.00 91.50 90 GLU A CA 1
ATOM 721 C C . GLU A 1 90 ? -12.282 -10.440 15.993 1.00 91.50 90 GLU A C 1
ATOM 723 O O . GLU A 1 90 ? -12.744 -9.555 15.268 1.00 91.50 90 GLU A O 1
ATOM 728 N N . ASP A 1 91 ? -11.561 -11.445 15.492 1.00 84.88 91 ASP A N 1
ATOM 729 C CA . ASP A 1 91 ? -11.188 -11.533 14.068 1.00 84.88 91 ASP A CA 1
ATOM 730 C C . ASP A 1 91 ? -12.409 -11.528 13.132 1.00 84.88 91 ASP A C 1
ATOM 732 O O . ASP A 1 91 ? -12.381 -10.923 12.063 1.00 84.88 91 ASP A O 1
ATOM 736 N N . GLU A 1 92 ? -13.516 -12.127 13.568 1.00 84.25 92 GLU A N 1
ATOM 737 C CA . GLU A 1 92 ? -14.806 -12.139 12.865 1.00 84.25 92 GLU A CA 1
ATOM 738 C C . GLU A 1 92 ? -15.478 -10.759 12.754 1.00 84.25 92 GLU A C 1
ATOM 740 O O . GLU A 1 92 ? -16.348 -10.546 11.908 1.00 84.25 92 GLU A O 1
ATOM 745 N N . ASP A 1 93 ? -15.081 -9.798 13.594 1.00 85.25 93 ASP A N 1
ATOM 746 C CA . ASP A 1 93 ? -15.609 -8.438 13.560 1.00 85.25 93 ASP A CA 1
ATOM 747 C C . ASP A 1 93 ? -14.885 -7.552 12.540 1.00 85.25 93 ASP A C 1
ATOM 749 O O . ASP A 1 93 ? -15.401 -6.487 12.176 1.00 85.25 93 ASP A O 1
ATOM 753 N N . VAL A 1 94 ? -13.687 -7.956 12.111 1.00 85.31 94 VAL A N 1
ATOM 754 C CA . VAL A 1 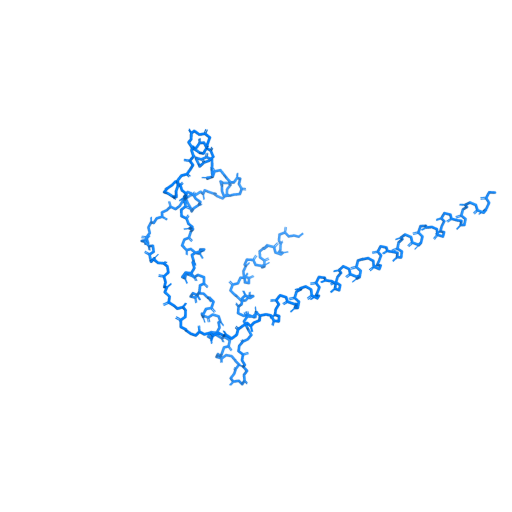94 ? -12.855 -7.191 11.186 1.00 85.31 94 VAL A CA 1
ATOM 755 C C . VAL A 1 94 ? -13.392 -7.378 9.766 1.00 85.31 94 VAL A C 1
ATOM 757 O O . VAL A 1 94 ? -13.491 -8.502 9.277 1.00 85.31 94 VAL A O 1
ATOM 760 N N . PRO A 1 95 ? -13.748 -6.289 9.061 1.00 82.94 95 PRO A N 1
ATOM 761 C CA . PRO A 1 95 ? -14.230 -6.405 7.697 1.00 82.94 95 PRO A CA 1
ATOM 762 C C . PRO A 1 95 ? -13.119 -6.921 6.781 1.00 82.94 95 PRO A C 1
ATOM 764 O O . PRO A 1 95 ? -11.975 -6.469 6.851 1.00 82.94 95 PRO A O 1
ATOM 767 N N . TYR A 1 96 ? -13.489 -7.817 5.871 1.00 81.31 96 TYR A N 1
ATOM 768 C CA . TYR A 1 96 ? -12.576 -8.326 4.859 1.00 81.31 96 TYR A CA 1
ATOM 769 C C . TYR A 1 96 ? -12.052 -7.221 3.935 1.00 81.31 96 TYR A C 1
ATOM 771 O O . TYR A 1 96 ? -12.686 -6.179 3.722 1.00 81.31 96 TYR A O 1
ATOM 779 N N . LEU A 1 97 ? -10.883 -7.485 3.355 1.00 77.50 97 LEU A N 1
ATOM 780 C CA . LEU A 1 97 ? -10.318 -6.682 2.278 1.00 77.50 97 LEU A CA 1
ATOM 781 C C . LEU A 1 97 ? -11.221 -6.743 1.043 1.00 77.50 97 LEU A C 1
ATOM 783 O O . LEU A 1 97 ? -11.934 -7.716 0.801 1.00 77.50 97 LEU A O 1
ATOM 787 N N . ARG A 1 98 ? -11.187 -5.685 0.231 1.00 81.25 98 ARG A N 1
ATOM 788 C CA . ARG A 1 98 ? -11.810 -5.715 -1.093 1.00 81.25 98 ARG A CA 1
ATOM 789 C C . ARG A 1 98 ? -11.092 -6.764 -1.946 1.00 81.25 98 ARG A C 1
ATOM 791 O O . ARG A 1 98 ? -9.869 -6.831 -1.908 1.00 81.25 98 ARG A O 1
ATOM 798 N N . SER A 1 99 ? -11.817 -7.477 -2.807 1.00 81.31 99 SER A N 1
ATOM 799 C CA . SER A 1 99 ? -11.235 -8.492 -3.703 1.00 81.31 99 SER A CA 1
ATOM 800 C C . SER A 1 99 ? -10.054 -7.970 -4.536 1.00 81.31 99 SER A C 1
ATOM 802 O O . SER A 1 99 ? -9.085 -8.688 -4.750 1.00 81.31 99 SER A O 1
ATOM 804 N N . ALA A 1 100 ? -10.094 -6.700 -4.960 1.00 83.19 100 ALA A N 1
ATOM 805 C CA . ALA A 1 100 ? -9.012 -6.051 -5.709 1.00 83.19 100 ALA A CA 1
ATOM 806 C C . ALA A 1 100 ? -7.706 -5.877 -4.910 1.00 83.19 100 ALA A C 1
ATOM 808 O O . ALA A 1 100 ? -6.641 -5.808 -5.512 1.00 83.19 100 ALA A O 1
ATOM 809 N N . ASP A 1 101 ? -7.798 -5.814 -3.581 1.00 83.94 101 ASP A N 1
ATOM 810 C CA . ASP A 1 101 ? -6.670 -5.617 -2.666 1.00 83.94 101 ASP A CA 1
ATOM 811 C C . ASP A 1 101 ? -6.201 -6.954 -2.048 1.00 83.94 101 ASP A C 1
ATOM 813 O O . ASP A 1 101 ? -5.311 -6.983 -1.200 1.00 83.94 101 ASP A O 1
ATOM 817 N N . GLY A 1 102 ? -6.808 -8.076 -2.457 1.00 85.62 102 GLY A N 1
ATOM 818 C CA . GLY A 1 102 ? -6.431 -9.418 -2.024 1.00 85.62 102 GLY A CA 1
ATOM 819 C C . GLY A 1 102 ? -5.093 -9.871 -2.611 1.00 85.62 102 GLY A C 1
ATOM 820 O O . GLY A 1 102 ? -4.718 -9.479 -3.718 1.00 85.62 102 GLY A O 1
ATOM 821 N N . ALA A 1 103 ? -4.386 -10.743 -1.886 1.00 85.12 103 ALA A N 1
ATOM 822 C CA . ALA A 1 103 ? -3.068 -11.237 -2.289 1.00 85.12 103 ALA A CA 1
ATOM 823 C C . ALA A 1 103 ? -3.098 -11.989 -3.631 1.00 85.12 103 ALA A C 1
ATOM 825 O O . ALA A 1 103 ? -2.217 -11.767 -4.456 1.00 85.12 103 ALA A O 1
ATOM 826 N N . GLY A 1 104 ? -4.127 -12.816 -3.867 1.00 85.88 104 GLY A N 1
ATOM 827 C CA . GLY A 1 104 ? -4.318 -13.523 -5.141 1.00 85.88 104 GLY A CA 1
ATOM 828 C C . GLY A 1 104 ? -4.440 -12.549 -6.312 1.00 85.88 104 GLY A C 1
ATOM 829 O O . GLY A 1 104 ? -3.589 -12.536 -7.193 1.00 85.88 104 GLY A O 1
ATOM 830 N N . THR A 1 105 ? -5.406 -11.630 -6.243 1.00 87.06 105 THR A N 1
ATOM 831 C CA . THR A 1 105 ? -5.621 -10.608 -7.278 1.00 87.06 105 THR A CA 1
ATOM 832 C C . THR A 1 105 ? -4.388 -9.732 -7.522 1.00 87.06 105 THR A C 1
ATOM 834 O O . THR A 1 105 ? -4.056 -9.427 -8.668 1.00 87.06 105 THR A O 1
ATOM 837 N N . CYS A 1 10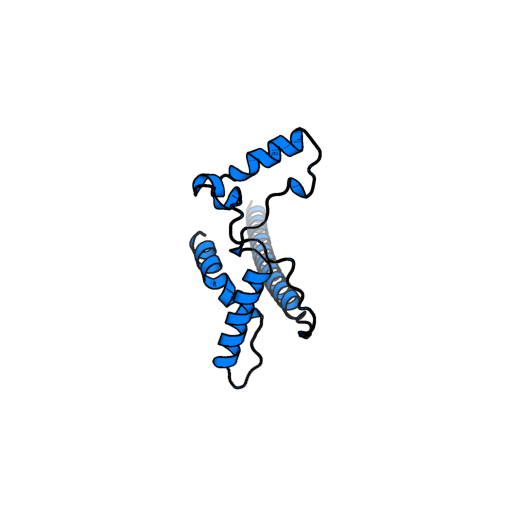6 ? -3.689 -9.317 -6.458 1.00 87.62 106 CYS A N 1
ATOM 838 C CA . CYS A 1 106 ? -2.459 -8.530 -6.578 1.00 87.62 106 CYS A CA 1
ATOM 839 C C . CYS A 1 106 ? -1.344 -9.318 -7.268 1.00 87.62 106 CYS A C 1
ATOM 841 O O . CYS A 1 106 ? -0.620 -8.762 -8.098 1.00 87.62 106 CYS A O 1
ATOM 843 N N . PHE A 1 107 ? -1.205 -10.602 -6.937 1.00 88.94 107 PHE A N 1
ATOM 844 C CA . PHE A 1 107 ? -0.222 -11.453 -7.581 1.00 88.94 107 PHE A CA 1
ATOM 845 C C . PHE A 1 107 ? -0.552 -11.684 -9.050 1.00 88.94 107 PHE A C 1
ATOM 847 O O . PHE A 1 107 ? 0.340 -11.554 -9.881 1.00 88.94 107 PHE A O 1
ATOM 854 N N . ASP A 1 108 ? -1.806 -11.982 -9.383 1.00 88.88 108 ASP A N 1
ATOM 855 C CA . ASP A 1 108 ? -2.208 -12.238 -10.766 1.00 88.88 108 ASP A CA 1
ATOM 856 C C . ASP A 1 108 ? -1.905 -11.021 -11.647 1.00 88.88 108 ASP A C 1
ATOM 858 O O . ASP A 1 108 ? -1.310 -11.146 -12.721 1.00 88.88 108 ASP A O 1
ATOM 862 N N . LEU A 1 109 ? -2.206 -9.816 -11.143 1.00 91.06 109 LEU A N 1
ATOM 863 C CA . LEU A 1 109 ? -1.847 -8.561 -11.801 1.00 91.06 109 LEU A CA 1
ATOM 864 C C . LEU A 1 109 ? -0.326 -8.415 -11.969 1.00 91.06 109 LEU A C 1
ATOM 866 O O . LEU A 1 109 ? 0.142 -8.023 -13.041 1.00 91.06 109 LEU A O 1
ATOM 870 N N . PHE A 1 110 ? 0.450 -8.718 -10.926 1.00 90.88 110 PHE A N 1
ATOM 871 C CA . PHE A 1 110 ? 1.912 -8.673 -10.971 1.00 90.88 110 PHE A CA 1
ATOM 872 C C . PHE A 1 110 ? 2.481 -9.641 -12.006 1.00 90.88 110 PHE A C 1
ATOM 874 O O . PHE A 1 110 ? 3.293 -9.243 -12.846 1.00 90.88 110 PHE A O 1
ATOM 881 N N . TYR A 1 111 ? 2.018 -10.887 -11.987 1.00 89.06 111 TYR A N 1
ATOM 882 C CA . TYR A 1 111 ? 2.457 -11.936 -12.891 1.00 89.06 111 TYR A CA 1
ATOM 883 C C . TYR A 1 111 ? 2.152 -11.579 -14.349 1.00 89.06 111 TYR A C 1
ATOM 885 O O . TYR A 1 111 ? 3.028 -11.694 -15.206 1.00 89.06 111 TYR A O 1
ATOM 893 N N . GLU A 1 112 ? 0.964 -11.031 -14.623 1.00 91.19 112 GLU A N 1
ATOM 894 C CA . GLU A 1 112 ? 0.593 -10.517 -15.946 1.00 91.19 112 GLU A CA 1
ATOM 895 C C . GLU A 1 112 ? 1.588 -9.449 -16.442 1.00 91.19 112 GLU A C 1
ATOM 897 O O . GLU A 1 112 ? 2.006 -9.464 -17.605 1.00 91.19 112 GLU A O 1
ATOM 902 N N . LYS A 1 113 ? 2.017 -8.521 -15.571 1.00 90.38 113 LYS A N 1
ATOM 903 C CA . LYS A 1 113 ? 2.994 -7.484 -15.955 1.00 90.38 113 LYS A CA 1
ATOM 904 C C . LYS A 1 113 ? 4.399 -8.039 -16.138 1.00 90.38 113 LYS A C 1
ATOM 906 O O . LYS A 1 113 ? 5.084 -7.600 -17.062 1.00 90.38 113 LYS A O 1
ATOM 911 N N . VAL A 1 114 ? 4.818 -8.998 -15.315 1.00 88.31 114 VAL A N 1
ATOM 912 C CA . VAL A 1 114 ? 6.101 -9.693 -15.484 1.00 88.31 114 VAL A CA 1
ATOM 913 C C . VAL A 1 114 ? 6.134 -10.443 -16.814 1.00 88.31 114 VAL A C 1
ATOM 915 O O . VAL A 1 114 ? 7.098 -10.301 -17.564 1.00 88.31 114 VAL A O 1
ATOM 918 N N . ASP A 1 115 ? 5.081 -11.187 -17.149 1.00 87.94 115 ASP A N 1
ATOM 919 C CA . ASP A 1 115 ? 4.980 -11.909 -18.418 1.00 87.94 115 ASP A CA 1
ATOM 920 C C . ASP A 1 115 ? 4.985 -10.956 -19.627 1.00 87.94 115 ASP A C 1
ATOM 922 O O . ASP A 1 115 ? 5.697 -11.172 -20.611 1.00 87.94 115 ASP A O 1
ATOM 926 N N . MET A 1 116 ? 4.270 -9.830 -19.534 1.00 88.12 116 MET A N 1
ATOM 927 C CA . MET A 1 116 ? 4.319 -8.785 -20.559 1.00 88.12 116 MET A CA 1
ATOM 928 C C . MET A 1 116 ? 5.738 -8.221 -20.753 1.00 88.12 116 MET A C 1
ATOM 930 O O . MET A 1 116 ? 6.126 -7.927 -21.885 1.00 88.12 116 MET A O 1
ATOM 934 N N . LEU A 1 117 ? 6.510 -8.041 -19.675 1.00 86.88 117 LEU A N 1
ATOM 935 C CA . LEU A 1 117 ? 7.896 -7.567 -19.752 1.00 86.88 117 LEU A CA 1
ATOM 936 C C . LEU A 1 117 ? 8.820 -8.618 -20.374 1.00 86.88 117 LEU A C 1
ATOM 938 O O . LEU A 1 117 ? 9.590 -8.271 -21.266 1.00 86.88 117 LEU A O 1
ATOM 942 N N . LYS A 1 118 ? 8.682 -9.895 -19.991 1.00 84.50 118 LYS A N 1
ATOM 943 C CA . LYS A 1 118 ? 9.423 -11.016 -20.602 1.00 84.50 118 LYS A CA 1
ATOM 944 C C . LYS A 1 118 ? 9.190 -11.104 -22.111 1.00 84.50 118 LYS A C 1
ATOM 946 O O . LYS A 1 118 ? 10.123 -11.339 -22.868 1.00 84.50 118 LYS A O 1
ATOM 951 N N . ARG A 1 119 ? 7.950 -10.885 -22.565 1.00 83.94 119 ARG A N 1
ATOM 952 C CA . ARG A 1 119 ? 7.610 -10.890 -23.998 1.00 83.94 119 ARG A CA 1
ATOM 953 C C . ARG A 1 119 ? 8.190 -9.709 -24.774 1.00 83.94 119 ARG A C 1
ATOM 955 O O . ARG A 1 119 ? 8.398 -9.835 -25.973 1.00 83.94 119 ARG A O 1
ATOM 962 N N . LYS A 1 120 ? 8.405 -8.562 -24.124 1.00 80.81 120 LYS A N 1
ATOM 963 C CA . LYS A 1 120 ? 8.973 -7.362 -24.762 1.00 80.81 120 LYS A CA 1
ATOM 964 C C . LYS A 1 120 ? 10.495 -7.376 -24.806 1.00 80.81 120 LYS A C 1
ATOM 966 O O . LYS A 1 120 ? 11.062 -6.783 -25.717 1.00 80.81 120 LYS A O 1
ATOM 971 N N . ASP A 1 121 ? 11.130 -8.018 -23.835 1.00 69.31 121 ASP A N 1
ATOM 972 C CA . ASP A 1 121 ? 12.579 -8.030 -23.686 1.00 69.31 121 ASP A CA 1
ATOM 973 C C . ASP A 1 121 ? 13.108 -9.462 -23.831 1.00 69.31 121 ASP A C 1
ATOM 975 O O . ASP A 1 121 ? 13.308 -10.187 -22.860 1.00 69.31 121 ASP A O 1
ATOM 979 N N . HIS A 1 122 ? 13.297 -9.895 -25.081 1.00 61.38 122 HIS A N 1
ATOM 980 C CA . HIS A 1 122 ? 13.709 -11.266 -25.407 1.00 61.38 122 HIS A CA 1
ATOM 981 C C . HIS A 1 122 ? 15.112 -11.639 -24.886 1.00 61.38 122 HIS A C 1
ATOM 983 O O . HIS A 1 122 ? 15.466 -12.817 -24.910 1.00 61.38 122 HIS A O 1
ATOM 989 N N . LEU A 1 123 ? 15.917 -10.661 -24.446 1.00 59.72 123 LEU A N 1
ATOM 990 C CA . LEU A 1 123 ? 17.327 -10.844 -24.081 1.00 59.72 123 LEU A CA 1
ATOM 991 C C . LEU A 1 123 ? 17.637 -10.556 -22.598 1.00 59.72 123 LEU A C 1
ATOM 993 O O . LEU A 1 123 ? 18.770 -10.776 -22.170 1.00 59.72 123 LEU A O 1
ATOM 997 N N . GLY A 1 124 ? 16.670 -10.048 -21.822 1.00 64.56 124 GLY A N 1
ATOM 998 C CA . GLY A 1 124 ? 16.899 -9.485 -20.486 1.00 64.56 124 GLY A CA 1
ATOM 999 C C . GLY A 1 124 ? 16.027 -10.093 -19.385 1.00 64.56 124 GLY A C 1
ATOM 1000 O O . GLY A 1 124 ? 14.880 -10.479 -19.605 1.00 64.56 124 GLY A O 1
ATOM 1001 N N . LYS A 1 125 ? 16.560 -10.157 -18.155 1.00 70.00 125 LYS A N 1
ATOM 1002 C CA . LYS A 1 125 ? 15.772 -10.506 -16.961 1.00 70.00 125 LYS A CA 1
ATOM 1003 C C . LYS A 1 125 ? 14.729 -9.398 -16.732 1.00 70.00 125 LYS A C 1
ATOM 1005 O O . LYS A 1 125 ? 15.124 -8.234 -16.640 1.00 70.00 125 LYS A O 1
ATOM 1010 N N . PRO A 1 126 ? 13.424 -9.714 -16.615 1.00 73.31 126 PRO A N 1
ATOM 1011 C CA . PRO A 1 126 ? 12.406 -8.696 -16.379 1.00 73.31 126 PRO A CA 1
ATOM 1012 C C . PRO A 1 126 ? 12.692 -7.985 -15.054 1.00 73.31 126 PRO A C 1
ATOM 1014 O O . PRO A 1 126 ? 12.837 -8.626 -14.013 1.00 73.31 126 PRO A O 1
ATOM 1017 N N . SER A 1 127 ? 12.770 -6.656 -15.090 1.00 81.06 127 SER A N 1
ATOM 1018 C CA . SER A 1 127 ? 12.920 -5.855 -13.875 1.00 81.06 127 SER A CA 1
ATOM 1019 C C . SER A 1 127 ? 11.627 -5.913 -13.059 1.00 81.06 127 SER A C 1
ATOM 1021 O O . SER A 1 127 ? 10.570 -5.470 -13.521 1.00 81.06 127 SER A O 1
ATOM 1023 N N . ILE A 1 128 ? 11.711 -6.428 -11.830 1.00 85.62 128 ILE A N 1
ATOM 1024 C CA . ILE A 1 128 ? 10.578 -6.514 -10.895 1.00 85.62 128 ILE A CA 1
ATOM 1025 C C . ILE A 1 128 ? 10.036 -5.117 -10.577 1.00 85.62 128 ILE A C 1
ATOM 1027 O O . ILE A 1 128 ? 8.825 -4.918 -10.509 1.00 85.62 128 ILE A O 1
ATOM 1031 N N . LEU A 1 129 ? 10.909 -4.113 -10.489 1.00 83.88 129 LEU A N 1
ATOM 1032 C CA . LEU A 1 129 ? 10.507 -2.725 -10.247 1.00 83.88 129 LEU A CA 1
ATOM 1033 C C . LEU A 1 129 ? 9.634 -2.172 -11.362 1.00 83.88 129 LEU A C 1
ATOM 1035 O O . LEU A 1 129 ? 8.615 -1.532 -11.101 1.00 83.88 129 LEU A O 1
ATOM 1039 N N . MET A 1 130 ? 10.003 -2.455 -12.610 1.00 84.56 130 MET A N 1
ATOM 1040 C CA . MET A 1 130 ? 9.183 -2.067 -13.751 1.00 84.56 130 MET A CA 1
ATOM 1041 C C . MET A 1 130 ? 7.833 -2.782 -13.728 1.00 84.56 130 MET A C 1
ATOM 1043 O O . MET A 1 130 ? 6.819 -2.153 -14.027 1.00 84.56 130 MET A O 1
ATOM 1047 N N . ALA A 1 131 ? 7.786 -4.054 -13.318 1.00 89.50 131 ALA A N 1
ATOM 1048 C CA . ALA A 1 131 ? 6.523 -4.768 -13.151 1.00 89.50 131 ALA A CA 1
ATOM 1049 C C . ALA A 1 131 ? 5.633 -4.094 -12.090 1.00 89.50 131 ALA A C 1
ATOM 1051 O O . ALA A 1 131 ? 4.465 -3.819 -12.367 1.00 89.50 131 ALA A O 1
ATOM 1052 N N . ILE A 1 132 ? 6.189 -3.732 -10.929 1.00 89.50 132 ILE A N 1
ATOM 1053 C CA . ILE A 1 132 ? 5.470 -3.036 -9.845 1.00 89.50 132 ILE A CA 1
ATOM 1054 C C . ILE A 1 132 ? 4.952 -1.665 -10.310 1.00 89.50 132 ILE A C 1
ATOM 1056 O O . ILE A 1 132 ? 3.772 -1.348 -10.128 1.00 89.50 132 ILE A O 1
ATOM 1060 N N . LEU A 1 133 ? 5.800 -0.863 -10.965 1.00 88.81 133 LEU A N 1
ATOM 1061 C CA . LEU A 1 133 ? 5.409 0.445 -11.502 1.00 88.81 133 LEU A CA 1
ATOM 1062 C C . LEU A 1 133 ? 4.282 0.323 -12.533 1.00 88.81 133 LEU A C 1
ATOM 1064 O O . LEU A 1 133 ? 3.384 1.163 -12.569 1.00 88.81 133 LEU A O 1
ATOM 1068 N N . LEU A 1 134 ? 4.294 -0.728 -13.355 1.00 88.12 134 LEU A N 1
ATOM 1069 C CA . LEU A 1 134 ? 3.242 -0.992 -14.335 1.00 88.12 134 LEU A CA 1
ATOM 1070 C C . LEU A 1 134 ? 1.929 -1.444 -13.689 1.00 88.12 134 LEU A C 1
ATOM 1072 O O . LEU A 1 134 ? 0.871 -1.014 -14.154 1.00 88.12 134 LEU A O 1
ATOM 1076 N N . CYS A 1 135 ? 1.978 -2.251 -12.624 1.00 89.38 135 CYS A N 1
ATOM 1077 C CA . CYS A 1 135 ? 0.790 -2.677 -11.874 1.00 89.38 135 CYS A CA 1
ATOM 1078 C C . CYS A 1 135 ? 0.022 -1.477 -11.314 1.00 89.38 135 CYS A C 1
ATOM 1080 O O . CYS A 1 135 ? -1.196 -1.382 -11.465 1.00 89.38 135 CYS A O 1
ATOM 1082 N N . HIS A 1 136 ? 0.744 -0.512 -10.740 1.00 88.00 136 HIS A N 1
ATOM 1083 C CA . HIS A 1 136 ? 0.148 0.636 -10.053 1.00 88.00 136 HIS A CA 1
ATOM 1084 C C . HIS A 1 136 ? 0.208 1.946 -10.847 1.00 88.00 136 HIS A C 1
ATOM 1086 O O . HIS A 1 136 ? -0.124 3.002 -10.310 1.00 88.00 136 HIS A O 1
ATOM 1092 N N . LYS A 1 137 ? 0.552 1.901 -12.143 1.00 88.25 137 LYS A N 1
ATOM 1093 C CA . LYS A 1 137 ? 0.714 3.094 -12.993 1.00 88.25 137 LYS A CA 1
ATOM 1094 C C . LYS A 1 137 ? -0.490 4.035 -12.928 1.00 88.25 137 LYS A C 1
ATOM 1096 O O . LYS A 1 137 ? -0.313 5.241 -12.813 1.00 88.25 137 LYS A O 1
ATOM 1101 N N . LYS A 1 138 ? -1.716 3.500 -12.995 1.00 85.12 138 LYS A N 1
ATOM 1102 C CA . LYS A 1 138 ? -2.942 4.316 -12.919 1.00 85.12 138 LYS A CA 1
ATOM 1103 C C . LYS A 1 138 ? -3.060 5.032 -11.573 1.00 85.12 138 LYS A C 1
ATOM 1105 O O . LYS A 1 138 ? -3.319 6.228 -11.557 1.00 85.12 138 LYS A O 1
ATOM 1110 N N . SER A 1 139 ? -2.834 4.320 -10.471 1.00 84.94 139 SER A N 1
ATOM 1111 C CA . SER A 1 139 ? -2.900 4.890 -9.123 1.00 84.94 139 SER A CA 1
ATOM 1112 C C . SER A 1 139 ? -1.845 5.974 -8.917 1.00 84.94 139 SER A C 1
ATOM 1114 O O . SER A 1 139 ? -2.178 7.031 -8.400 1.00 84.94 139 SER A O 1
ATOM 1116 N N . ILE A 1 140 ? -0.617 5.744 -9.395 1.00 85.31 140 ILE A N 1
ATOM 1117 C CA . ILE A 1 140 ? 0.489 6.713 -9.336 1.00 85.31 140 ILE A CA 1
ATOM 1118 C C . ILE A 1 140 ? 0.171 7.970 -10.157 1.00 85.31 140 ILE A C 1
ATOM 1120 O O . ILE A 1 140 ? 0.429 9.080 -9.707 1.00 85.31 140 ILE A O 1
ATOM 1124 N N . LEU A 1 141 ? -0.411 7.818 -11.352 1.00 85.44 141 LEU A N 1
ATOM 1125 C CA . LEU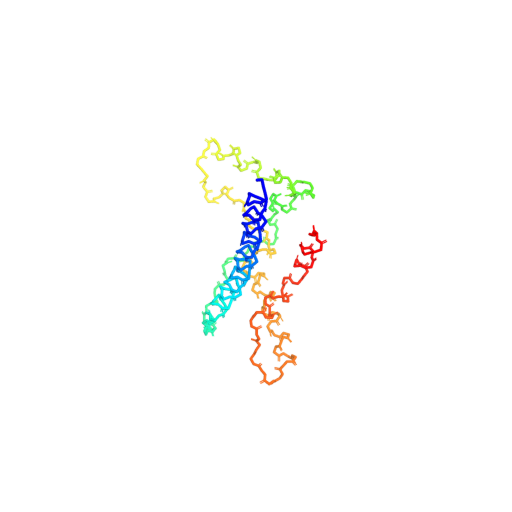 A 1 141 ? -0.806 8.962 -12.182 1.00 85.44 141 LEU A CA 1
ATOM 1126 C C . LEU A 1 141 ? -1.914 9.791 -11.526 1.00 85.44 141 LEU A C 1
ATOM 1128 O O . LEU A 1 141 ? -1.875 11.016 -11.585 1.00 85.44 141 LEU A O 1
ATOM 1132 N N . ILE A 1 142 ? -2.890 9.134 -10.896 1.00 84.50 142 ILE A N 1
ATOM 1133 C CA . ILE A 1 142 ? -3.994 9.817 -10.215 1.00 84.50 142 ILE A CA 1
ATOM 1134 C C . ILE A 1 142 ? -3.491 10.523 -8.953 1.00 84.50 142 ILE A C 1
ATOM 1136 O O . ILE A 1 142 ? -3.825 11.684 -8.751 1.00 84.50 142 ILE A O 1
ATOM 1140 N N . SER A 1 143 ? -2.682 9.859 -8.120 1.00 84.12 143 SER A N 1
ATOM 1141 C CA . SER A 1 143 ? -2.163 10.462 -6.887 1.00 84.12 143 SER A CA 1
ATOM 1142 C C . SER A 1 143 ? -1.139 11.563 -7.156 1.00 84.12 143 SER A C 1
ATOM 1144 O O . SER A 1 143 ? -1.129 12.561 -6.444 1.00 84.12 143 SER A O 1
ATOM 1146 N N . GLY A 1 144 ? -0.313 11.411 -8.193 1.00 77.62 144 GLY A N 1
ATOM 1147 C CA . GLY A 1 144 ? 0.656 12.421 -8.610 1.00 77.62 144 GLY A CA 1
ATOM 1148 C C . GLY A 1 144 ? 0.029 13.628 -9.312 1.00 77.62 144 GLY A C 1
ATOM 1149 O O . GLY A 1 144 ? 0.569 14.718 -9.205 1.00 77.62 144 GLY A O 1
ATOM 1150 N N . GLY A 1 145 ? -1.101 13.457 -10.008 1.00 68.69 145 GLY A N 1
ATOM 1151 C CA . GLY A 1 145 ? -1.834 14.562 -10.641 1.00 68.69 145 GLY A CA 1
ATOM 1152 C C . GLY A 1 145 ? -2.771 15.329 -9.701 1.00 68.69 145 GLY A C 1
ATOM 1153 O O . GLY A 1 145 ? -3.288 16.372 -10.087 1.00 68.69 145 GLY A O 1
ATOM 1154 N N . LEU A 1 146 ? -3.018 14.807 -8.494 1.00 55.66 146 LEU A N 1
ATOM 1155 C CA . LEU A 1 146 ? -3.819 15.461 -7.451 1.00 55.66 146 LEU A CA 1
ATOM 1156 C C . LEU A 1 146 ? -2.980 16.357 -6.512 1.00 55.66 146 LEU A C 1
ATOM 1158 O O . LEU A 1 146 ? -3.532 16.911 -5.561 1.00 55.66 146 LEU A O 1
ATOM 1162 N N . LEU A 1 147 ? -1.667 16.442 -6.756 1.00 47.84 147 LEU A N 1
ATOM 1163 C CA . LEU A 1 147 ? -0.655 17.205 -6.016 1.00 47.84 147 LEU A CA 1
ATOM 1164 C C . LEU A 1 147 ? -0.268 18.457 -6.813 1.00 47.84 147 LEU A C 1
ATOM 1166 O O . LEU A 1 147 ? -0.105 19.518 -6.173 1.00 47.84 147 LEU A O 1
#